Protein AF-A0A821L1R7-F1 (afdb_monomer_lite)

Sequence (124 aa):
DSHEFLNLVISLITDEIDAIKIQISEQLLSFKNEIVDPTTNNFQFCLATERCCEICGMSTIQKEIHTALLIHVTDDESKTSKNNSLADLLENYFASESMDGCFCDNCQSNQRKYIKYNLERLPR

Structure (mmCIF, N/CA/C/O backbone):
data_AF-A0A821L1R7-F1
#
_entry.id   AF-A0A821L1R7-F1
#
loop_
_atom_site.group_PDB
_atom_site.id
_atom_site.type_symbol
_atom_site.label_atom_id
_atom_site.label_alt_id
_atom_site.label_comp_id
_atom_site.label_asym_id
_atom_site.label_entity_id
_atom_site.label_seq_id
_atom_site.pdbx_PDB_ins_code
_atom_site.Cartn_x
_atom_site.Cartn_y
_atom_site.Cartn_z
_atom_site.occupancy
_atom_site.B_iso_or_equiv
_atom_site.auth_seq_id
_atom_site.auth_comp_id
_atom_site.auth_asym_id
_atom_site.auth_atom_id
_atom_site.pdbx_PDB_model_num
ATOM 1 N N . ASP A 1 1 ? -19.814 0.795 60.934 1.00 92.19 1 ASP A N 1
ATOM 2 C CA . ASP A 1 1 ? -19.138 2.097 61.088 1.00 92.19 1 ASP A CA 1
ATOM 3 C C . ASP A 1 1 ? -19.554 2.987 59.910 1.00 92.19 1 ASP A C 1
ATOM 5 O O . ASP A 1 1 ? -19.654 2.475 58.801 1.00 92.19 1 ASP A O 1
ATOM 9 N N . SER A 1 2 ? -19.898 4.264 60.114 1.00 90.81 2 SER A N 1
ATOM 10 C CA . SER A 1 2 ? -20.340 5.145 59.013 1.00 90.81 2 SER A CA 1
ATOM 11 C C . SER A 1 2 ? -19.225 5.447 58.006 1.00 90.81 2 SER A C 1
ATOM 13 O O . SER A 1 2 ? -19.510 5.662 56.829 1.00 90.81 2 SER A O 1
ATOM 15 N N . HIS A 1 3 ? -17.963 5.408 58.437 1.00 90.94 3 HIS A N 1
ATOM 16 C CA . HIS A 1 3 ? -16.800 5.564 57.569 1.00 90.94 3 HIS A CA 1
ATOM 17 C C . HIS A 1 3 ? -16.607 4.341 56.661 1.00 90.94 3 HIS A C 1
ATOM 19 O O . HIS A 1 3 ? -16.354 4.475 55.467 1.00 90.94 3 HIS A O 1
ATOM 25 N N . GLU A 1 4 ? -16.797 3.139 57.205 1.00 94.94 4 GLU A N 1
ATOM 26 C CA . GLU A 1 4 ? -16.753 1.885 56.443 1.00 94.94 4 GLU A CA 1
ATOM 27 C C . GLU A 1 4 ? -17.859 1.830 55.379 1.00 94.94 4 GLU A C 1
ATOM 29 O O . GLU A 1 4 ? -17.601 1.477 54.230 1.00 94.94 4 GLU A O 1
ATOM 34 N N . PHE A 1 5 ? -19.070 2.274 55.729 1.00 95.69 5 PHE A N 1
ATOM 35 C CA . PHE A 1 5 ? -20.176 2.381 54.778 1.00 95.69 5 PHE A CA 1
ATOM 36 C C . PHE A 1 5 ? -19.889 3.390 53.656 1.00 95.69 5 PHE A C 1
ATOM 38 O O . PHE A 1 5 ? -20.129 3.091 52.489 1.00 95.69 5 PHE A O 1
ATOM 45 N N . LEU A 1 6 ? -19.334 4.563 53.981 1.00 96.25 6 LEU A N 1
ATOM 46 C CA . LEU A 1 6 ? -18.967 5.564 52.975 1.00 96.25 6 LEU A CA 1
ATOM 47 C C . LEU A 1 6 ? -17.908 5.029 51.999 1.00 96.25 6 LEU A C 1
ATOM 49 O O . LEU A 1 6 ? -18.050 5.204 50.791 1.00 96.25 6 LEU A O 1
ATOM 53 N N . ASN A 1 7 ? -16.883 4.341 52.507 1.00 94.88 7 ASN A N 1
ATOM 54 C CA . ASN A 1 7 ? -15.845 3.739 51.669 1.00 94.88 7 ASN A CA 1
ATOM 55 C C . ASN A 1 7 ? -16.409 2.650 50.749 1.00 94.88 7 ASN A C 1
ATOM 57 O O . ASN A 1 7 ? -16.034 2.586 49.579 1.00 94.88 7 ASN A O 1
ATOM 61 N N . LEU A 1 8 ? -17.352 1.843 51.245 1.00 95.88 8 LEU A N 1
ATOM 62 C CA . LEU A 1 8 ? -18.051 0.852 50.428 1.00 95.88 8 LEU A CA 1
ATOM 63 C C . LEU A 1 8 ? -18.845 1.515 49.293 1.00 95.88 8 LEU A C 1
ATOM 65 O O . LEU A 1 8 ? -18.749 1.089 48.147 1.00 95.88 8 LEU A O 1
ATOM 69 N N . VAL A 1 9 ? -19.589 2.585 49.587 1.00 96.00 9 VAL A N 1
ATOM 70 C CA . VAL A 1 9 ? -20.372 3.317 48.578 1.00 96.00 9 VAL A CA 1
ATOM 71 C C . VAL A 1 9 ? -19.467 3.951 47.516 1.00 96.00 9 VAL A C 1
ATOM 73 O O . VAL A 1 9 ? -19.765 3.855 46.329 1.00 96.00 9 VAL A O 1
ATOM 76 N N . ILE A 1 10 ? -18.344 4.555 47.915 1.00 95.94 10 ILE A N 1
ATOM 77 C CA . ILE A 1 10 ? -17.373 5.139 46.974 1.00 95.94 10 ILE A CA 1
ATOM 78 C C . ILE A 1 10 ? -16.765 4.060 46.069 1.00 95.94 10 ILE A C 1
ATOM 80 O O . ILE A 1 10 ? -16.630 4.291 44.867 1.00 95.94 10 ILE A O 1
ATOM 84 N N . SER A 1 11 ? -16.435 2.885 46.619 1.00 95.38 11 SER A N 1
ATOM 85 C CA . SER A 1 11 ? -15.930 1.753 45.832 1.00 95.38 11 SER A CA 1
ATOM 86 C C . SER A 1 11 ? -16.938 1.333 44.765 1.00 95.38 11 SER A C 1
ATOM 88 O O . SER A 1 11 ? -16.588 1.278 43.594 1.00 95.38 11 SER A O 1
ATOM 90 N N . LEU A 1 12 ? -18.204 1.138 45.147 1.00 95.81 12 LEU A N 1
ATOM 91 C CA . LEU A 1 12 ? -19.260 0.714 44.223 1.00 95.81 12 LEU A CA 1
ATOM 92 C C . LEU A 1 12 ? -19.493 1.728 43.094 1.00 95.81 12 LEU A C 1
ATOM 94 O O . LEU A 1 12 ? -19.616 1.343 41.936 1.00 95.81 12 LEU A O 1
ATOM 98 N N . ILE A 1 13 ? -19.496 3.027 43.413 1.00 96.00 13 ILE A N 1
ATOM 99 C CA . ILE A 1 13 ? -19.619 4.092 42.405 1.00 96.00 13 ILE A CA 1
ATOM 100 C C . ILE A 1 13 ? -18.418 4.078 41.451 1.00 96.00 13 ILE A C 1
ATOM 102 O O . ILE A 1 13 ? -18.573 4.285 40.249 1.00 96.00 13 ILE A O 1
ATOM 106 N N . THR A 1 14 ? -17.214 3.847 41.975 1.00 94.62 14 THR A N 1
ATOM 107 C CA . THR A 1 14 ? -15.995 3.801 41.158 1.00 94.62 14 THR A CA 1
ATOM 108 C C . THR A 1 14 ? -16.028 2.610 40.202 1.00 94.62 14 THR A C 1
ATOM 110 O O . THR A 1 14 ? -15.771 2.786 39.011 1.00 94.62 14 THR A O 1
ATOM 113 N N . ASP A 1 15 ? -16.438 1.441 40.695 1.00 95.31 15 ASP A N 1
ATOM 114 C CA . ASP A 1 15 ? -16.573 0.222 39.896 1.00 95.31 15 ASP A CA 1
ATOM 115 C C . ASP A 1 15 ? -17.612 0.396 38.772 1.00 95.31 15 ASP A C 1
ATOM 117 O O . ASP A 1 15 ? -17.364 0.011 37.627 1.00 95.31 15 ASP A O 1
ATOM 121 N N . GLU A 1 16 ? -18.752 1.037 39.058 1.00 95.12 16 GLU A N 1
ATOM 122 C CA . GLU A 1 16 ? -19.764 1.360 38.042 1.00 95.12 16 GLU A CA 1
ATOM 123 C C . GLU A 1 16 ? -19.230 2.328 36.978 1.00 95.12 16 GLU A C 1
ATOM 125 O O . GLU A 1 16 ? -19.435 2.117 35.779 1.00 95.12 16 GLU A O 1
ATOM 130 N N . ILE A 1 17 ? -18.511 3.377 37.391 1.00 93.62 17 ILE A N 1
ATOM 131 C CA . ILE A 1 17 ? -17.902 4.339 36.464 1.00 93.62 17 ILE A CA 1
ATOM 132 C C . ILE A 1 17 ? -16.883 3.643 35.556 1.00 93.62 17 ILE A C 1
ATOM 134 O O . ILE A 1 17 ? -16.844 3.914 34.352 1.00 93.62 17 ILE A O 1
ATOM 138 N N . ASP A 1 18 ? -16.058 2.753 36.102 1.00 94.44 18 ASP A N 1
ATOM 139 C CA . ASP A 1 18 ? -15.041 2.048 35.326 1.00 94.44 18 ASP A CA 1
ATOM 140 C C . ASP A 1 18 ? -15.655 1.023 34.365 1.00 94.44 18 ASP A C 1
ATOM 142 O O . ASP A 1 18 ? -15.228 0.947 33.210 1.00 94.44 18 ASP A O 1
ATOM 146 N N . ALA A 1 19 ? -16.728 0.333 34.761 1.00 93.81 19 ALA A N 1
ATOM 147 C CA . ALA A 1 19 ? -17.494 -0.523 33.856 1.00 93.81 19 ALA A CA 1
ATOM 148 C C . ALA A 1 19 ? -18.062 0.264 32.657 1.00 93.81 19 ALA A C 1
ATOM 150 O O . ALA A 1 19 ? -17.959 -0.184 31.512 1.00 93.81 19 ALA A O 1
ATOM 151 N N . ILE A 1 20 ? -18.593 1.471 32.893 1.00 93.62 20 ILE A N 1
ATOM 152 C CA . ILE A 1 20 ? -19.093 2.353 31.826 1.00 93.62 20 ILE A CA 1
ATOM 153 C C . ILE A 1 20 ? -17.955 2.790 30.890 1.00 93.62 20 ILE A C 1
ATOM 155 O O . ILE A 1 20 ? -18.117 2.764 29.668 1.00 93.62 20 ILE A O 1
ATOM 159 N N . LYS A 1 21 ? -16.782 3.162 31.423 1.00 91.56 21 LYS A N 1
ATOM 160 C CA . LYS A 1 21 ? -15.618 3.536 30.593 1.00 91.56 21 LYS A CA 1
ATOM 161 C C . LYS A 1 21 ? -15.152 2.389 29.699 1.00 91.56 21 LYS A C 1
ATOM 163 O O . LYS A 1 21 ? -14.791 2.633 28.544 1.00 91.56 21 LYS A O 1
ATOM 168 N N . ILE A 1 22 ? -15.151 1.161 30.221 1.00 94.12 22 ILE A N 1
ATOM 169 C CA . ILE A 1 22 ? -14.794 -0.038 29.455 1.00 94.12 22 ILE A CA 1
ATOM 170 C C . ILE A 1 22 ? -15.785 -0.223 28.304 1.00 94.12 22 ILE A C 1
ATOM 172 O O . ILE A 1 22 ? -15.356 -0.288 27.155 1.00 94.12 22 ILE A O 1
ATOM 176 N N . GLN A 1 23 ? -17.093 -0.178 28.578 1.00 93.00 23 GLN A N 1
ATOM 177 C CA . GLN A 1 23 ? -18.125 -0.308 27.542 1.00 93.00 23 GLN A CA 1
ATOM 178 C C . GLN A 1 23 ? -18.010 0.761 26.447 1.00 93.00 23 GLN A C 1
ATOM 180 O O . GLN A 1 23 ? -18.105 0.445 25.263 1.00 93.00 23 GLN A O 1
ATOM 185 N N . ILE A 1 24 ? -17.764 2.024 26.814 1.00 90.38 24 ILE A N 1
ATOM 186 C CA . ILE A 1 24 ? -17.550 3.106 25.838 1.00 90.38 24 ILE A CA 1
ATOM 187 C C . ILE A 1 24 ? -16.316 2.818 24.976 1.00 90.38 24 ILE A C 1
ATOM 189 O O . ILE A 1 24 ? -16.352 3.000 23.760 1.00 90.38 24 ILE A O 1
ATOM 193 N N . SER A 1 25 ? -15.224 2.356 25.586 1.00 88.44 25 SER A N 1
ATOM 194 C CA . SER A 1 25 ? -13.984 2.043 24.869 1.00 88.44 25 SER A CA 1
ATOM 195 C C . SER A 1 25 ? -14.171 0.880 23.891 1.00 88.44 25 SER A C 1
ATOM 197 O O . SER A 1 25 ? -13.707 0.954 22.754 1.00 88.44 25 SER A O 1
ATOM 199 N N . GLU A 1 26 ? -14.893 -0.163 24.303 1.00 86.88 26 GLU A N 1
ATOM 200 C CA . GLU A 1 26 ? -15.245 -1.309 23.461 1.00 86.88 26 GLU A CA 1
ATOM 201 C C . GLU A 1 26 ? -16.135 -0.900 22.283 1.00 86.88 26 GLU A C 1
ATOM 203 O O . GLU A 1 26 ? -15.864 -1.299 21.150 1.00 86.88 26 GLU A O 1
ATOM 208 N N . GLN A 1 27 ? -17.136 -0.045 22.512 1.00 82.88 27 GLN A N 1
ATOM 209 C CA . GLN A 1 27 ? -17.972 0.498 21.439 1.00 82.88 27 GLN A CA 1
ATOM 210 C C . GLN A 1 27 ? -17.169 1.381 20.479 1.00 82.88 27 GLN A C 1
ATOM 212 O O . GLN A 1 27 ? -17.328 1.281 19.270 1.00 82.88 27 GLN A O 1
ATOM 217 N N . LEU A 1 28 ? -16.265 2.229 20.972 1.00 79.94 28 LEU A N 1
ATOM 218 C CA . LEU A 1 28 ? -15.406 3.040 20.101 1.00 79.94 28 LEU A CA 1
ATOM 219 C C . LEU A 1 28 ? -14.465 2.174 19.253 1.00 79.94 28 LEU A C 1
ATOM 221 O O . LEU A 1 28 ? -14.223 2.487 18.087 1.00 79.94 28 LEU A O 1
ATOM 225 N N . LEU A 1 29 ? -13.956 1.075 19.814 1.00 76.00 29 LEU A N 1
ATOM 226 C CA . LEU A 1 29 ? -13.177 0.079 19.079 1.00 76.00 29 LEU A CA 1
ATOM 227 C C . LEU A 1 29 ? -14.027 -0.638 18.025 1.00 76.00 29 LEU A C 1
ATOM 229 O O . LEU A 1 29 ? -13.559 -0.802 16.898 1.00 76.00 29 LEU A O 1
ATOM 233 N N . SER A 1 30 ? -15.267 -1.023 18.347 1.00 69.25 30 SER A N 1
ATOM 234 C CA . SER A 1 30 ? -16.175 -1.636 17.374 1.00 69.25 30 SER A CA 1
ATOM 235 C C . SER A 1 30 ? -16.527 -0.656 16.260 1.00 69.25 30 SER A C 1
ATOM 237 O O . SER A 1 30 ? -16.388 -1.011 15.098 1.00 69.25 30 SER A O 1
ATOM 239 N N . PHE A 1 31 ? -16.845 0.600 16.583 1.00 66.12 31 PHE A N 1
ATOM 240 C CA . PHE A 1 31 ? -17.067 1.656 15.596 1.00 66.12 31 PHE A CA 1
ATOM 241 C C . PHE A 1 31 ? -15.836 1.889 14.725 1.00 66.12 31 PHE A C 1
ATOM 243 O O . PHE A 1 31 ? -15.973 2.030 13.520 1.00 66.12 31 PHE A O 1
ATOM 250 N N . LYS A 1 32 ? -14.623 1.888 15.280 1.00 63.69 32 LYS A N 1
ATOM 251 C CA . LYS A 1 32 ? -13.394 2.021 14.484 1.00 63.69 32 LYS A CA 1
ATOM 252 C C . LYS A 1 32 ? -13.160 0.822 13.554 1.00 63.69 32 LYS A C 1
ATOM 254 O O . LYS A 1 32 ? -12.591 0.998 12.483 1.00 63.69 32 LYS A O 1
ATOM 259 N N . ASN A 1 33 ? -13.585 -0.375 13.956 1.00 58.97 33 ASN A N 1
ATOM 260 C CA . ASN A 1 33 ? -13.476 -1.587 13.142 1.00 58.97 33 ASN A CA 1
ATOM 261 C C . ASN A 1 33 ? -14.608 -1.705 12.100 1.00 58.97 33 ASN A C 1
ATOM 263 O O . ASN A 1 33 ? -14.388 -2.259 11.026 1.00 58.97 33 ASN A O 1
ATOM 267 N N . GLU A 1 34 ? -15.804 -1.189 12.400 1.00 54.97 34 GLU A N 1
ATOM 268 C CA . GLU A 1 34 ? -16.975 -1.163 11.510 1.00 54.97 34 GLU A CA 1
ATOM 269 C C . GLU A 1 34 ? -16.948 0.016 10.533 1.00 54.97 34 GLU A C 1
ATOM 271 O O . GLU A 1 34 ? -17.388 -0.118 9.390 1.00 54.97 34 GLU A O 1
ATOM 276 N N . ILE A 1 35 ? -16.357 1.146 10.932 1.00 53.00 35 ILE A N 1
ATOM 277 C CA . ILE A 1 35 ? -15.906 2.202 10.026 1.00 53.00 35 ILE A CA 1
ATOM 278 C C . ILE A 1 35 ? -14.636 1.674 9.358 1.00 53.00 35 ILE A C 1
ATOM 280 O O . ILE A 1 35 ? -13.516 2.121 9.601 1.00 53.00 35 ILE A O 1
ATOM 284 N N . VAL A 1 36 ? -14.828 0.698 8.473 1.00 57.62 36 VAL A N 1
ATOM 285 C CA . VAL A 1 36 ? -13.939 0.531 7.336 1.00 57.62 36 VAL A CA 1
ATOM 286 C C . VAL A 1 36 ? -13.967 1.883 6.648 1.00 57.62 36 VAL A C 1
ATOM 288 O O . VAL A 1 36 ? -14.979 2.236 6.042 1.00 57.62 36 VAL A O 1
ATOM 291 N N . ASP A 1 37 ? -12.908 2.671 6.829 1.00 64.81 37 ASP A N 1
ATOM 292 C CA . ASP A 1 37 ? -12.797 3.985 6.219 1.00 64.81 37 ASP A CA 1
ATOM 293 C C . ASP A 1 37 ? -13.173 3.821 4.733 1.00 64.81 37 ASP A C 1
ATOM 295 O O . ASP A 1 37 ? -12.495 3.070 4.017 1.00 64.81 37 ASP A O 1
ATOM 299 N N . PRO A 1 38 ? -14.279 4.428 4.257 1.00 63.94 38 PRO A N 1
ATOM 300 C CA . PRO A 1 38 ? -14.732 4.265 2.881 1.00 63.94 38 PRO A CA 1
ATOM 301 C C . PRO A 1 38 ? -13.607 4.574 1.896 1.00 63.94 38 PRO A C 1
ATOM 303 O O . PRO A 1 38 ? -13.554 4.000 0.809 1.00 63.94 38 PRO A O 1
ATOM 306 N N . THR A 1 39 ? -12.677 5.433 2.310 1.00 65.94 39 THR A N 1
ATOM 307 C CA . THR A 1 39 ? -11.479 5.779 1.567 1.00 65.94 39 THR A CA 1
ATOM 308 C C . THR A 1 39 ? -10.516 4.596 1.435 1.00 65.94 39 THR A C 1
ATOM 310 O O . THR A 1 39 ? -10.079 4.288 0.326 1.00 65.94 39 THR A O 1
ATOM 313 N N . THR A 1 40 ? -10.253 3.865 2.526 1.00 69.88 40 THR A N 1
ATOM 314 C CA . THR A 1 40 ? -9.461 2.621 2.492 1.00 69.88 40 THR A CA 1
ATOM 315 C C . THR A 1 40 ? -10.107 1.516 1.660 1.00 69.88 40 THR A C 1
ATOM 317 O O . THR A 1 40 ? -9.415 0.832 0.916 1.00 69.88 40 THR A O 1
ATOM 320 N N . ASN A 1 41 ? -11.430 1.339 1.723 1.00 68.69 41 ASN A N 1
ATOM 321 C CA . ASN A 1 41 ? -12.060 0.212 1.029 1.00 68.69 41 ASN A CA 1
ATOM 322 C C . ASN A 1 41 ? -12.247 0.446 -0.474 1.00 68.69 41 ASN A C 1
ATOM 324 O O . ASN A 1 41 ? -12.246 -0.512 -1.245 1.00 68.69 41 ASN A O 1
ATOM 328 N N . ASN A 1 42 ? -12.457 1.703 -0.879 1.00 76.69 42 ASN A N 1
ATOM 329 C CA . ASN A 1 42 ? -12.754 2.027 -2.272 1.00 76.69 42 ASN A CA 1
ATOM 330 C C . ASN A 1 42 ? -11.522 2.493 -3.051 1.00 76.69 42 ASN A C 1
ATOM 332 O O . ASN A 1 42 ? -11.415 2.136 -4.214 1.00 76.69 42 ASN A O 1
ATOM 336 N N . PHE A 1 43 ? -10.585 3.230 -2.441 1.00 83.00 43 PHE A N 1
ATOM 337 C CA . PHE A 1 43 ? -9.506 3.891 -3.193 1.00 83.00 43 PHE A CA 1
ATOM 338 C C . PHE A 1 43 ? -8.102 3.350 -2.919 1.00 83.00 43 PHE A C 1
ATOM 340 O O . PHE A 1 43 ? -7.179 3.703 -3.649 1.00 83.00 43 PHE A O 1
ATOM 347 N N . GLN A 1 44 ? -7.904 2.502 -1.904 1.00 88.50 44 GLN A N 1
ATOM 348 C CA . GLN A 1 44 ? -6.577 1.937 -1.658 1.00 88.50 44 GLN A CA 1
ATOM 349 C C . GLN A 1 44 ? -6.260 0.759 -2.569 1.00 88.50 44 GLN A C 1
ATOM 351 O O . GLN A 1 44 ? -7.073 -0.140 -2.788 1.00 88.50 44 GLN A O 1
AT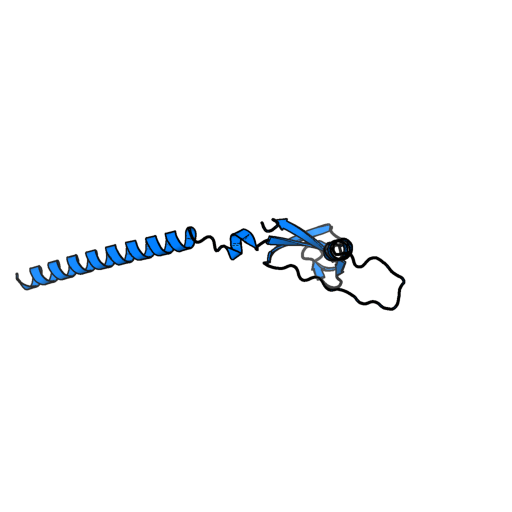OM 356 N N . PHE A 1 45 ? -5.013 0.738 -3.019 1.00 90.31 45 PHE A N 1
ATOM 357 C CA . PHE A 1 45 ? -4.420 -0.343 -3.783 1.00 90.31 45 PHE A CA 1
ATOM 358 C C . PHE A 1 45 ? -3.038 -0.688 -3.227 1.00 90.31 45 PHE A C 1
ATOM 360 O O . PHE A 1 45 ? -2.428 0.099 -2.502 1.00 90.31 45 PHE A O 1
ATOM 367 N N . CYS A 1 46 ? -2.558 -1.889 -3.543 1.00 91.81 46 CYS A N 1
ATOM 368 C CA . CYS A 1 46 ? -1.242 -2.363 -3.118 1.00 91.81 46 CYS A CA 1
ATOM 369 C C . CYS A 1 46 ? -0.293 -2.377 -4.316 1.00 91.81 46 CYS A C 1
ATOM 371 O O . CYS A 1 46 ? -0.533 -3.108 -5.284 1.00 91.81 46 CYS A O 1
ATOM 373 N N . LEU A 1 47 ? 0.779 -1.589 -4.234 1.00 93.38 47 LEU A N 1
ATOM 374 C CA . LEU A 1 47 ? 1.869 -1.570 -5.202 1.00 93.38 47 LEU A CA 1
ATOM 375 C C . LEU A 1 47 ? 3.052 -2.362 -4.637 1.00 93.38 47 LEU A C 1
ATOM 377 O O . LEU A 1 47 ? 3.633 -1.995 -3.614 1.00 93.38 47 LEU A O 1
ATOM 381 N N . ALA A 1 48 ? 3.415 -3.452 -5.304 1.00 93.94 48 ALA A N 1
ATOM 382 C CA . ALA A 1 48 ? 4.617 -4.214 -5.010 1.00 93.94 48 ALA A CA 1
ATOM 383 C C . ALA A 1 48 ? 5.768 -3.722 -5.891 1.00 93.94 48 ALA A C 1
ATOM 385 O O . ALA A 1 48 ? 5.712 -3.814 -7.115 1.00 93.94 48 ALA A O 1
ATOM 386 N N . THR A 1 49 ? 6.824 -3.225 -5.254 1.00 94.00 49 THR A N 1
ATOM 387 C CA . THR A 1 49 ? 8.090 -2.876 -5.898 1.00 94.00 49 THR A CA 1
ATOM 388 C C . THR A 1 49 ? 9.055 -4.037 -5.722 1.00 94.00 49 THR A C 1
ATOM 390 O O . THR A 1 49 ? 9.521 -4.307 -4.614 1.00 94.00 49 THR A O 1
ATOM 393 N N . GLU A 1 50 ? 9.357 -4.727 -6.812 1.00 93.62 50 GLU A N 1
ATOM 394 C CA . GLU A 1 50 ? 10.372 -5.769 -6.855 1.00 93.62 50 GLU A CA 1
ATOM 395 C C . GLU A 1 50 ? 11.702 -5.160 -7.298 1.00 93.62 50 GLU A C 1
ATOM 397 O O . GLU A 1 50 ? 11.777 -4.508 -8.337 1.00 93.62 50 GLU A O 1
ATOM 402 N N . ARG A 1 51 ? 12.759 -5.375 -6.513 1.00 92.50 51 ARG A N 1
ATOM 403 C CA . ARG A 1 51 ? 14.133 -5.003 -6.861 1.00 92.50 51 ARG A CA 1
ATOM 404 C C . ARG A 1 51 ? 14.969 -6.259 -6.942 1.00 92.50 51 ARG A C 1
ATOM 406 O O . ARG A 1 51 ? 15.125 -6.945 -5.937 1.00 92.50 51 ARG A O 1
ATOM 413 N N . CYS A 1 52 ? 15.557 -6.538 -8.091 1.00 93.06 52 CYS A N 1
ATOM 414 C CA . CYS A 1 52 ? 16.335 -7.752 -8.274 1.00 93.06 52 CYS A CA 1
ATOM 415 C C . CYS A 1 52 ? 17.731 -7.457 -8.803 1.00 93.06 52 CYS A C 1
ATOM 417 O O . CYS A 1 52 ? 17.916 -6.635 -9.695 1.00 93.06 52 CYS A O 1
ATOM 419 N N . CYS A 1 53 ? 18.720 -8.127 -8.220 1.00 92.19 53 CYS A N 1
ATOM 420 C CA . CYS A 1 53 ? 20.107 -8.035 -8.647 1.00 92.19 53 CYS A CA 1
ATOM 421 C C . CYS A 1 53 ? 20.315 -8.719 -10.000 1.00 92.19 53 CYS A C 1
ATOM 423 O O . CYS A 1 53 ? 20.037 -9.908 -10.134 1.00 92.19 53 CYS A O 1
ATOM 425 N N . GLU A 1 54 ? 20.889 -8.004 -10.968 1.00 92.00 54 GLU A N 1
ATOM 426 C CA . GLU A 1 54 ? 21.158 -8.558 -12.302 1.00 92.00 54 GLU A CA 1
ATOM 427 C C . GLU A 1 54 ? 22.219 -9.669 -12.293 1.00 92.00 54 GLU A C 1
ATOM 429 O O . GLU A 1 54 ? 22.222 -10.522 -13.175 1.00 92.00 54 GLU A O 1
ATOM 434 N N . ILE A 1 55 ? 23.108 -9.692 -11.291 1.00 91.50 55 ILE A N 1
ATOM 435 C CA . ILE A 1 55 ? 24.183 -10.691 -11.204 1.00 91.50 55 ILE A CA 1
AT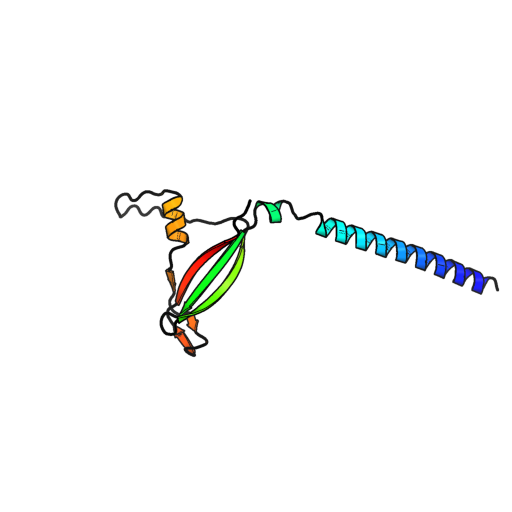OM 436 C C . ILE A 1 55 ? 23.715 -11.974 -10.518 1.00 91.50 55 ILE A C 1
ATOM 438 O O . ILE A 1 55 ? 23.907 -13.065 -11.047 1.00 91.50 55 ILE A O 1
ATOM 442 N N . CYS A 1 56 ? 23.155 -11.867 -9.309 1.00 90.88 56 CYS A N 1
ATOM 443 C CA . CYS A 1 56 ? 22.818 -13.045 -8.505 1.00 90.88 56 CYS A CA 1
ATOM 444 C C . CYS A 1 56 ? 21.340 -13.444 -8.569 1.00 90.88 56 CYS A C 1
ATOM 446 O O . CYS A 1 56 ? 20.976 -14.464 -7.991 1.00 90.88 56 CYS A O 1
ATOM 448 N N . GLY A 1 57 ? 20.489 -12.646 -9.220 1.00 89.75 57 GLY A N 1
ATOM 449 C CA . GLY A 1 57 ? 19.057 -12.921 -9.363 1.00 89.75 57 GLY A CA 1
ATOM 450 C C . GLY A 1 57 ? 18.256 -12.828 -8.063 1.00 89.75 57 GLY A C 1
ATOM 451 O O . GLY A 1 57 ? 17.084 -13.190 -8.039 1.00 89.75 57 GLY A O 1
ATOM 452 N N . MET A 1 58 ? 18.866 -12.373 -6.964 1.00 90.94 58 MET A N 1
ATOM 453 C CA . MET A 1 58 ? 18.161 -12.220 -5.697 1.00 90.94 58 MET A CA 1
ATOM 454 C C . MET A 1 58 ? 17.232 -11.009 -5.765 1.00 90.94 58 MET A C 1
ATOM 456 O O . MET A 1 58 ? 17.697 -9.891 -6.016 1.00 90.94 58 MET A O 1
ATOM 460 N N . SER A 1 59 ? 15.944 -11.240 -5.506 1.00 91.25 59 SER A N 1
ATOM 461 C CA . SER A 1 59 ? 14.918 -10.206 -5.485 1.00 91.25 59 SER A CA 1
ATOM 462 C C . SER A 1 59 ? 14.463 -9.864 -4.068 1.00 91.25 59 SER A C 1
ATOM 464 O O . SER A 1 59 ? 14.391 -10.711 -3.178 1.00 91.25 59 SER A O 1
ATOM 466 N N . THR A 1 60 ? 14.168 -8.586 -3.853 1.00 90.06 60 THR A N 1
ATOM 467 C CA . THR A 1 60 ? 13.484 -8.081 -2.666 1.00 90.06 60 THR A CA 1
ATOM 468 C C . THR A 1 60 ? 12.188 -7.416 -3.098 1.00 90.06 60 THR A C 1
ATOM 470 O O . THR A 1 60 ? 12.161 -6.657 -4.065 1.00 90.06 60 THR A O 1
ATOM 473 N N . ILE A 1 61 ? 11.100 -7.717 -2.393 1.00 92.88 61 ILE A N 1
ATOM 474 C CA . ILE A 1 61 ? 9.774 -7.177 -2.693 1.00 92.88 61 ILE A CA 1
ATOM 475 C C . ILE A 1 61 ? 9.353 -6.281 -1.536 1.00 92.88 61 ILE A C 1
ATOM 477 O O . ILE A 1 61 ? 9.284 -6.721 -0.390 1.00 92.88 61 ILE A O 1
ATOM 481 N N . GLN A 1 62 ? 9.060 -5.025 -1.849 1.00 92.44 62 GLN A N 1
ATOM 482 C CA . GLN A 1 62 ? 8.505 -4.048 -0.922 1.00 92.44 62 GLN A CA 1
ATOM 483 C C . GLN A 1 62 ? 7.063 -3.756 -1.323 1.00 92.44 62 GLN A C 1
ATOM 485 O O . GLN A 1 62 ? 6.798 -3.464 -2.485 1.00 92.44 62 GLN A O 1
ATOM 490 N N . LYS A 1 63 ? 6.133 -3.839 -0.370 1.00 92.62 63 LYS A N 1
ATOM 491 C CA . LYS A 1 63 ? 4.706 -3.597 -0.607 1.00 92.62 63 LYS A CA 1
ATOM 492 C C . LYS A 1 63 ? 4.285 -2.292 0.037 1.00 92.62 63 LYS A C 1
ATOM 494 O O . LYS A 1 63 ? 4.573 -2.070 1.211 1.00 92.62 63 LYS A O 1
ATOM 499 N N . GLU A 1 64 ? 3.584 -1.465 -0.721 1.00 90.12 64 GLU A N 1
ATOM 500 C CA . GLU A 1 64 ? 3.141 -0.150 -0.277 1.00 90.12 64 GLU A CA 1
ATOM 501 C C . GLU A 1 64 ? 1.669 0.063 -0.616 1.00 90.12 64 GLU A C 1
ATOM 503 O O . GLU A 1 64 ? 1.196 -0.332 -1.685 1.00 90.12 64 GLU A O 1
ATOM 508 N N . ILE A 1 65 ? 0.943 0.687 0.312 1.00 89.44 65 ILE A N 1
ATOM 509 C CA . ILE A 1 65 ? -0.460 1.046 0.123 1.00 89.44 65 ILE A CA 1
ATOM 510 C C . ILE A 1 65 ? -0.529 2.472 -0.408 1.00 89.44 65 ILE A C 1
ATOM 512 O O . ILE A 1 65 ? -0.015 3.397 0.217 1.00 89.44 65 ILE A O 1
ATOM 516 N N . HIS A 1 66 ? -1.205 2.636 -1.539 1.00 88.31 66 HIS A N 1
ATOM 517 C CA . HIS A 1 66 ? -1.369 3.912 -2.226 1.00 88.31 66 HIS A CA 1
ATOM 518 C C . HIS A 1 66 ? -2.852 4.184 -2.476 1.00 88.31 66 HIS A C 1
ATOM 520 O O . HIS A 1 66 ? -3.656 3.258 -2.556 1.00 88.31 66 HIS A O 1
ATOM 526 N N . THR A 1 67 ? -3.220 5.459 -2.587 1.00 88.12 67 THR A N 1
ATOM 527 C CA . THR A 1 67 ? -4.584 5.904 -2.942 1.00 88.12 67 THR A CA 1
ATOM 528 C C . THR A 1 67 ? -4.662 6.533 -4.331 1.00 88.12 67 THR A C 1
ATOM 530 O O . THR A 1 67 ? -5.754 6.753 -4.849 1.00 88.12 67 THR A O 1
ATOM 533 N N . ALA A 1 68 ? -3.514 6.821 -4.948 1.00 88.12 68 ALA A N 1
ATOM 534 C CA . ALA A 1 68 ? -3.411 7.344 -6.303 1.00 88.12 68 ALA A CA 1
ATOM 535 C C . ALA A 1 68 ? -2.122 6.849 -6.974 1.00 88.12 68 ALA A C 1
ATOM 537 O O . ALA A 1 68 ? -1.106 6.660 -6.304 1.00 88.12 68 ALA A O 1
ATOM 538 N N . LEU A 1 69 ? -2.166 6.662 -8.295 1.00 89.19 69 LEU A N 1
ATOM 539 C CA . LEU A 1 69 ? -0.993 6.389 -9.122 1.00 89.19 69 LEU A CA 1
ATOM 540 C C . LEU A 1 69 ? -0.590 7.679 -9.841 1.00 89.19 69 LEU A C 1
ATOM 542 O O . LEU A 1 69 ? -1.392 8.255 -10.577 1.00 89.19 69 LEU A O 1
ATOM 546 N N . LEU A 1 70 ? 0.637 8.141 -9.616 1.00 87.81 70 LEU A N 1
ATOM 547 C CA . LEU A 1 70 ? 1.171 9.336 -10.265 1.00 87.81 70 LEU A CA 1
ATOM 548 C C . LEU A 1 70 ? 1.935 8.920 -11.521 1.00 87.81 70 LEU A C 1
ATOM 550 O O . LEU A 1 70 ? 2.945 8.229 -11.427 1.00 87.81 70 LEU A O 1
ATOM 554 N N . ILE A 1 71 ? 1.448 9.339 -12.687 1.00 84.94 71 ILE A N 1
ATOM 555 C CA . ILE A 1 71 ? 2.041 9.011 -13.984 1.00 84.94 71 ILE A CA 1
ATOM 556 C C . ILE A 1 71 ? 2.558 10.301 -14.613 1.00 84.94 71 ILE A C 1
ATOM 558 O O . ILE A 1 71 ? 1.803 11.258 -14.793 1.00 84.94 71 ILE A O 1
ATOM 562 N N . HIS A 1 72 ? 3.847 10.330 -14.939 1.00 80.19 72 HIS A N 1
ATOM 563 C CA . HIS A 1 72 ? 4.460 11.467 -15.612 1.00 80.19 72 HIS A CA 1
ATOM 564 C C . HIS A 1 72 ? 4.219 11.383 -17.118 1.00 80.19 72 HIS A C 1
ATOM 566 O O . HIS A 1 72 ? 4.506 10.368 -17.748 1.00 80.19 72 HIS A O 1
ATOM 572 N N . VAL A 1 73 ? 3.703 12.468 -17.692 1.00 80.00 73 VAL A N 1
ATOM 573 C CA . VAL A 1 73 ? 3.575 12.629 -19.141 1.00 80.00 73 VAL A CA 1
ATOM 574 C C . VAL A 1 73 ? 4.830 13.347 -19.627 1.00 80.00 73 VAL A C 1
ATOM 576 O O . VAL A 1 73 ? 5.105 14.465 -19.195 1.00 80.00 73 VAL A O 1
ATOM 579 N N . THR A 1 74 ? 5.628 12.687 -20.463 1.00 67.38 74 THR A N 1
ATOM 580 C CA . THR A 1 74 ? 6.835 13.272 -21.060 1.00 67.38 74 THR A CA 1
ATOM 581 C C . THR A 1 74 ? 6.493 13.916 -22.400 1.00 67.38 74 THR A C 1
ATOM 583 O O . THR A 1 74 ? 6.191 13.211 -23.363 1.00 67.38 74 THR A O 1
ATOM 586 N N . ASP A 1 75 ? 6.579 15.243 -22.477 1.00 60.12 75 ASP A N 1
ATOM 587 C CA . ASP A 1 75 ? 6.476 15.999 -23.731 1.00 60.12 75 ASP A CA 1
ATOM 588 C C . ASP A 1 75 ? 7.840 16.017 -24.446 1.00 60.12 75 ASP A C 1
ATOM 590 O O . ASP A 1 75 ? 8.525 17.036 -24.510 1.00 60.12 75 ASP A O 1
ATOM 594 N N . ASP A 1 76 ? 8.286 14.867 -24.957 1.00 56.12 76 ASP A N 1
ATOM 595 C CA . ASP A 1 76 ? 9.503 14.81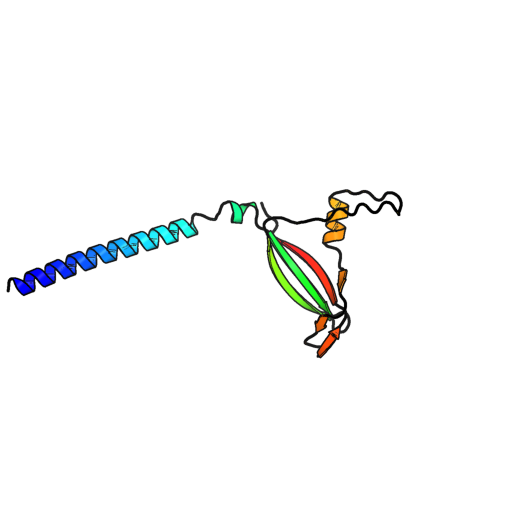0 -25.772 1.00 56.12 76 ASP A CA 1
ATOM 596 C C . ASP A 1 76 ? 9.200 15.284 -27.207 1.00 56.12 76 ASP A C 1
ATOM 598 O O . ASP A 1 76 ? 8.797 14.511 -28.077 1.00 56.12 76 ASP A O 1
ATOM 602 N N . GLU A 1 77 ? 9.449 16.567 -27.491 1.00 53.41 77 GLU A N 1
ATOM 603 C CA . GLU A 1 77 ? 9.283 17.184 -28.824 1.00 53.41 77 GLU A CA 1
ATOM 604 C C . GLU A 1 77 ? 10.217 16.610 -29.917 1.00 53.41 77 GLU A C 1
ATOM 606 O O . GLU A 1 77 ? 10.133 17.003 -31.081 1.00 53.41 77 GLU A O 1
ATOM 611 N N . SER A 1 78 ? 11.127 15.682 -29.594 1.00 51.50 78 SER A N 1
ATOM 612 C CA . SER A 1 78 ? 12.255 15.336 -30.476 1.00 51.50 78 SER A CA 1
ATOM 613 C C . SER A 1 78 ? 12.191 13.981 -31.189 1.00 51.50 78 SER A C 1
ATOM 615 O O . SER A 1 78 ? 13.069 13.701 -32.009 1.00 51.50 78 SER A O 1
ATOM 617 N N . LYS A 1 79 ? 11.163 13.144 -30.985 1.00 48.88 79 LYS A N 1
ATOM 618 C CA . LYS A 1 79 ? 10.993 11.901 -31.766 1.00 48.88 79 LYS A CA 1
ATOM 619 C C . LYS A 1 79 ? 9.522 11.604 -32.047 1.00 48.88 79 LYS A C 1
ATOM 621 O O . LYS A 1 79 ? 8.8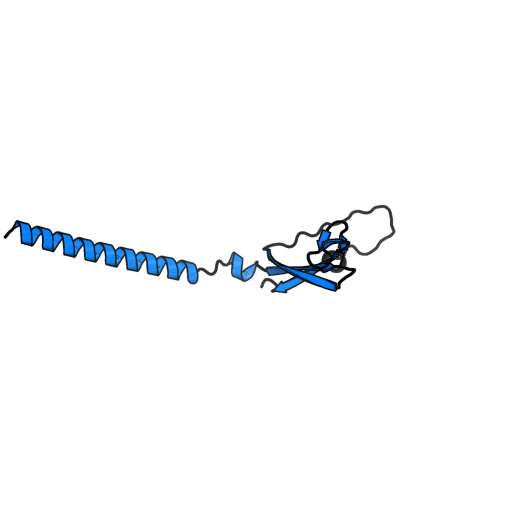13 11.097 -31.193 1.00 48.88 79 LYS A O 1
ATOM 626 N N . THR A 1 80 ? 9.104 11.901 -33.280 1.00 42.50 80 THR A N 1
ATOM 627 C CA . THR A 1 80 ? 7.987 11.284 -34.026 1.00 42.50 80 THR A CA 1
ATOM 628 C C . THR A 1 80 ? 7.003 10.445 -33.202 1.00 42.50 80 THR A C 1
ATOM 630 O O . THR A 1 80 ? 7.253 9.266 -32.955 1.00 42.50 80 THR A O 1
ATOM 633 N N . SER A 1 81 ? 5.865 11.059 -32.867 1.00 54.41 81 SER A N 1
ATOM 634 C CA . SER A 1 81 ? 4.534 10.443 -32.777 1.00 54.41 81 SER A CA 1
ATOM 635 C C . SER A 1 81 ? 4.509 8.966 -32.358 1.00 54.41 81 SER A C 1
ATOM 637 O O . SER A 1 81 ? 4.385 8.068 -33.197 1.00 54.41 81 SER A O 1
ATOM 639 N N . LYS A 1 82 ? 4.556 8.705 -31.055 1.00 54.38 82 LYS A N 1
ATOM 640 C CA . LYS A 1 82 ? 3.972 7.484 -30.498 1.00 54.38 82 LYS A CA 1
ATOM 641 C C . LYS A 1 82 ? 2.866 7.896 -29.549 1.00 54.38 82 LYS A C 1
ATOM 643 O O . LYS A 1 82 ? 2.997 8.875 -28.830 1.00 54.38 82 LYS A O 1
ATOM 648 N N . ASN A 1 83 ? 1.742 7.210 -29.676 1.00 57.62 83 ASN A N 1
ATOM 649 C CA . ASN A 1 83 ? 0.505 7.498 -28.977 1.00 57.62 83 ASN A CA 1
ATOM 650 C C . ASN A 1 83 ? 0.768 7.720 -27.480 1.00 57.62 83 ASN A C 1
ATOM 652 O O . ASN A 1 83 ? 1.306 6.853 -26.807 1.00 57.62 83 ASN A O 1
ATOM 656 N N . ASN A 1 84 ? 0.366 8.880 -26.962 1.00 69.62 84 ASN A N 1
ATOM 657 C CA . ASN A 1 84 ? 0.330 9.152 -25.525 1.00 69.62 84 ASN A CA 1
ATOM 658 C C . ASN A 1 84 ? -0.979 8.601 -24.943 1.00 69.62 84 ASN A C 1
ATOM 660 O O . ASN A 1 84 ? -1.740 9.332 -24.305 1.00 69.62 84 ASN A O 1
ATOM 664 N N . SER A 1 85 ? -1.328 7.346 -25.248 1.00 85.06 85 SER A N 1
ATOM 665 C CA . SER A 1 85 ? -2.514 6.760 -24.632 1.00 85.06 85 SER A CA 1
ATOM 66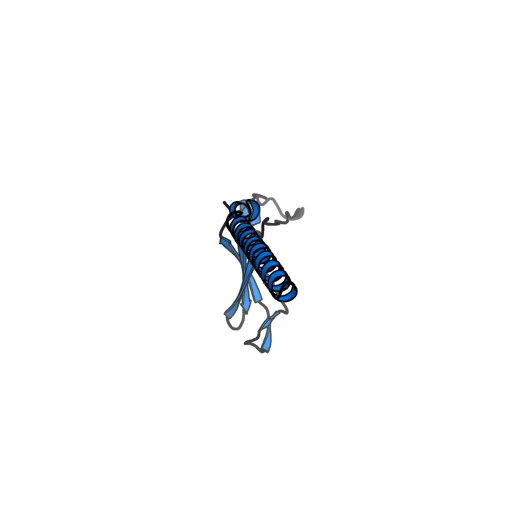6 C C . SER A 1 85 ? -2.220 6.456 -23.164 1.00 85.06 85 SER A C 1
ATOM 668 O O . SER A 1 85 ? -1.080 6.201 -22.777 1.00 85.06 85 SER A O 1
ATOM 670 N N . LEU A 1 86 ? -3.259 6.457 -22.327 1.00 85.12 86 LEU A N 1
ATOM 671 C CA . LEU A 1 86 ? -3.113 6.049 -20.929 1.00 85.12 86 LEU A CA 1
ATOM 672 C C . LEU A 1 86 ? -2.533 4.628 -20.816 1.00 85.12 86 LEU A C 1
ATOM 674 O O . LEU A 1 86 ? -1.794 4.353 -19.879 1.00 85.12 86 LEU A O 1
ATOM 678 N N . ALA A 1 87 ? -2.839 3.749 -21.776 1.00 88.06 87 ALA A N 1
ATOM 679 C CA . ALA A 1 87 ? -2.284 2.401 -21.819 1.00 88.06 87 ALA A CA 1
ATOM 680 C C . ALA A 1 87 ? -0.763 2.427 -22.025 1.00 88.06 87 ALA A C 1
ATOM 682 O O . ALA A 1 87 ? -0.053 1.801 -21.248 1.00 88.06 87 ALA A O 1
ATOM 683 N N . ASP A 1 88 ? -0.265 3.217 -22.980 1.00 85.31 88 ASP A N 1
ATOM 684 C CA . ASP A 1 88 ? 1.176 3.350 -23.239 1.00 85.31 88 ASP A CA 1
ATOM 685 C C . ASP A 1 88 ? 1.913 3.927 -22.016 1.00 85.31 88 ASP A C 1
ATOM 687 O O . ASP A 1 88 ? 2.992 3.470 -21.639 1.00 85.31 88 ASP A O 1
ATOM 691 N N . LEU A 1 89 ? 1.304 4.909 -21.343 1.00 86.81 89 LEU A N 1
ATOM 692 C CA . LEU A 1 89 ? 1.866 5.505 -20.131 1.00 86.81 89 LEU A CA 1
ATOM 693 C C . LEU A 1 89 ? 1.903 4.519 -18.951 1.00 86.81 89 LEU A C 1
ATOM 695 O O . LEU A 1 89 ? 2.870 4.506 -18.190 1.00 86.81 89 LEU A O 1
ATOM 699 N N . LEU A 1 90 ? 0.872 3.683 -18.800 1.00 88.88 90 LEU A N 1
ATOM 700 C CA . LEU A 1 90 ? 0.837 2.630 -17.783 1.00 88.88 90 LEU A CA 1
ATOM 701 C C . LEU A 1 90 ? 1.839 1.514 -18.094 1.00 88.88 90 LEU A C 1
ATOM 703 O O . LEU A 1 90 ? 2.525 1.052 -17.186 1.00 88.88 90 LEU A O 1
ATOM 707 N N . GLU A 1 91 ? 1.958 1.098 -19.356 1.00 88.00 91 GLU A N 1
ATOM 708 C CA . GLU A 1 91 ? 2.953 0.107 -19.778 1.00 88.00 91 GLU A CA 1
ATOM 709 C C . GLU A 1 91 ? 4.371 0.580 -19.463 1.00 88.00 91 GLU A C 1
ATOM 711 O O . GLU A 1 91 ? 5.154 -0.184 -18.900 1.00 88.00 91 GLU A O 1
ATOM 716 N N . ASN A 1 92 ? 4.674 1.852 -19.734 1.00 86.19 92 ASN A N 1
ATOM 717 C CA . ASN A 1 92 ? 5.957 2.448 -19.374 1.00 86.19 92 ASN A CA 1
ATOM 718 C C . ASN A 1 92 ? 6.159 2.503 -17.854 1.00 86.19 92 ASN A C 1
ATOM 720 O O . ASN A 1 92 ? 7.236 2.164 -17.379 1.00 86.19 92 ASN A O 1
ATOM 724 N N . TYR A 1 93 ? 5.132 2.869 -17.080 1.00 87.62 93 TYR A N 1
ATOM 725 C CA . TYR A 1 93 ? 5.226 2.919 -15.616 1.00 87.62 93 TYR A CA 1
ATOM 726 C C . TYR A 1 93 ? 5.543 1.547 -14.993 1.00 87.62 93 TYR A C 1
ATOM 728 O O . TYR A 1 93 ? 6.307 1.451 -14.034 1.00 87.62 93 TYR A O 1
ATOM 736 N N . PHE A 1 94 ? 4.953 0.472 -15.522 1.00 89.69 94 PHE A N 1
ATOM 737 C CA . PHE A 1 94 ? 5.181 -0.895 -15.034 1.00 89.69 94 PHE A CA 1
ATOM 738 C C . PHE A 1 94 ? 6.341 -1.615 -15.734 1.00 89.69 94 PHE A C 1
ATOM 740 O O . PHE A 1 94 ? 6.625 -2.778 -15.416 1.00 89.69 94 PHE A O 1
ATOM 747 N N . ALA A 1 95 ? 7.015 -0.950 -16.674 1.00 87.69 95 ALA A N 1
ATOM 748 C CA . ALA A 1 95 ? 8.198 -1.487 -17.316 1.00 87.69 95 ALA A CA 1
ATOM 749 C C . ALA A 1 95 ? 9.323 -1.665 -16.290 1.00 87.69 95 ALA A C 1
ATOM 751 O O . ALA A 1 95 ? 9.433 -0.947 -15.298 1.00 87.69 95 ALA A O 1
ATOM 752 N N . SER A 1 96 ? 10.167 -2.667 -16.521 1.00 86.50 96 SER A N 1
ATOM 753 C CA . SER A 1 96 ? 11.346 -2.866 -15.690 1.00 86.50 96 SER A CA 1
ATOM 754 C C . SER A 1 96 ? 12.405 -1.818 -16.021 1.00 86.50 96 SER A C 1
ATOM 756 O O . SER A 1 96 ? 12.846 -1.748 -17.170 1.00 86.50 96 SER A O 1
ATOM 758 N N . GLU A 1 97 ? 12.869 -1.082 -15.020 1.00 88.56 97 GLU A N 1
ATOM 759 C CA . GLU A 1 97 ? 13.942 -0.097 -15.163 1.00 88.56 97 GLU A CA 1
ATOM 760 C C . GLU A 1 97 ? 15.213 -0.566 -14.456 1.00 88.56 97 GLU A C 1
ATOM 762 O O . GLU A 1 97 ? 15.162 -1.132 -13.364 1.00 88.56 97 GLU A O 1
ATOM 767 N N . SER A 1 98 ? 16.375 -0.330 -15.062 1.00 87.94 98 SER A N 1
ATOM 768 C CA . SER A 1 98 ? 17.664 -0.635 -14.442 1.00 87.94 98 SER A CA 1
ATOM 769 C C . SER A 1 98 ? 18.152 0.541 -13.599 1.00 87.94 98 SER A C 1
ATOM 771 O O . SER A 1 98 ? 18.302 1.650 -14.113 1.00 87.94 98 SER A O 1
ATOM 773 N N . MET A 1 99 ? 18.478 0.286 -12.336 1.00 88.12 99 MET A N 1
ATOM 774 C CA . MET A 1 99 ? 19.065 1.253 -11.417 1.00 88.12 99 MET A CA 1
ATOM 775 C C . MET A 1 99 ? 20.495 0.847 -11.059 1.00 88.12 99 MET A C 1
ATOM 777 O O . MET A 1 99 ? 20.754 -0.274 -10.610 1.00 88.12 99 MET A O 1
ATOM 781 N N . ASP A 1 100 ? 21.424 1.781 -11.239 1.00 88.94 100 ASP A N 1
ATOM 782 C CA . ASP A 1 100 ? 22.831 1.612 -10.887 1.00 88.94 100 ASP A CA 1
ATOM 783 C C . ASP A 1 100 ? 23.100 1.922 -9.406 1.00 88.94 100 ASP A C 1
ATOM 785 O O . ASP A 1 100 ? 22.401 2.709 -8.771 1.00 88.94 100 ASP A O 1
ATOM 789 N N . GLY A 1 101 ? 24.148 1.306 -8.849 1.00 84.31 101 GLY A N 1
ATOM 790 C CA . GLY A 1 101 ? 24.669 1.660 -7.524 1.00 84.31 101 GLY A CA 1
ATOM 791 C C . GLY A 1 101 ? 23.878 1.119 -6.327 1.00 84.31 101 GLY A C 1
ATOM 792 O O . GLY A 1 101 ? 24.072 1.592 -5.210 1.00 84.31 101 GLY A O 1
ATOM 793 N N . CYS A 1 102 ? 23.012 0.122 -6.517 1.00 85.38 102 CYS A N 1
ATOM 794 C CA . CYS A 1 102 ? 22.229 -0.464 -5.432 1.00 85.38 102 CYS A CA 1
ATOM 795 C C . CYS A 1 102 ? 23.008 -1.571 -4.708 1.00 85.38 102 CYS A C 1
ATOM 797 O O . CYS A 1 102 ? 23.391 -2.570 -5.317 1.00 85.38 102 CYS A O 1
ATOM 799 N N . PHE A 1 103 ? 23.172 -1.464 -3.389 1.00 88.56 103 PHE A N 1
ATOM 800 C CA . PHE A 1 103 ? 23.832 -2.510 -2.604 1.00 88.56 103 PHE A CA 1
ATOM 801 C C . PHE A 1 103 ? 23.055 -3.836 -2.650 1.00 88.56 103 PHE A C 1
ATOM 803 O O . PHE A 1 103 ? 21.830 -3.866 -2.490 1.00 88.56 103 PHE A O 1
ATOM 810 N N . CYS A 1 104 ? 23.752 -4.944 -2.896 1.00 88.94 104 CYS A N 1
ATOM 811 C CA . CYS A 1 104 ? 23.189 -6.290 -2.875 1.00 88.94 104 CYS A CA 1
ATOM 812 C C . CYS A 1 104 ? 23.772 -7.083 -1.703 1.00 88.94 104 CYS A C 1
ATOM 814 O O . CYS A 1 104 ? 24.964 -7.381 -1.702 1.00 88.94 104 CYS A O 1
ATOM 816 N N . ASP A 1 105 ? 22.920 -7.496 -0.763 1.00 88.81 105 ASP A N 1
ATOM 817 C CA . ASP A 1 105 ? 23.334 -8.227 0.444 1.00 88.81 105 ASP A CA 1
ATOM 818 C C . ASP A 1 105 ? 24.002 -9.575 0.132 1.00 88.81 105 ASP A C 1
ATOM 820 O O . ASP A 1 105 ? 24.873 -10.031 0.868 1.00 88.81 105 ASP A O 1
ATOM 824 N N . ASN A 1 106 ? 23.648 -10.204 -0.992 1.00 90.06 106 ASN A N 1
ATOM 825 C CA . ASN A 1 106 ? 24.254 -11.468 -1.410 1.00 90.06 106 ASN A CA 1
ATOM 826 C C . ASN A 1 106 ? 25.598 -11.275 -2.134 1.00 90.06 106 ASN A C 1
ATOM 828 O O . ASN A 1 106 ? 26.533 -12.039 -1.924 1.00 90.06 106 ASN A O 1
ATOM 832 N N . CYS A 1 107 ? 25.720 -10.241 -2.973 1.00 88.94 107 CYS A N 1
ATOM 833 C CA . CYS A 1 107 ? 26.972 -9.926 -3.673 1.00 88.94 107 CYS A CA 1
ATOM 834 C C . CYS A 1 107 ? 27.940 -9.082 -2.828 1.00 88.94 107 CYS A C 1
ATOM 836 O O . CYS A 1 107 ? 29.060 -8.836 -3.277 1.00 88.94 107 CYS A O 1
ATOM 838 N N . GLN A 1 108 ? 27.503 -8.595 -1.658 1.00 92.06 108 GLN A N 1
ATOM 839 C CA . GLN A 1 108 ? 28.265 -7.742 -0.734 1.00 92.06 108 GLN A CA 1
ATOM 840 C C . GLN A 1 108 ? 28.917 -6.531 -1.429 1.00 92.06 108 GLN A C 1
ATOM 842 O O . GLN A 1 108 ? 30.032 -6.119 -1.119 1.00 92.06 108 GLN A O 1
ATOM 847 N N . SER A 1 109 ? 28.236 -5.990 -2.439 1.00 91.31 109 SER A N 1
ATOM 848 C CA . SER A 1 109 ? 28.747 -4.934 -3.314 1.00 91.31 109 SER A CA 1
ATOM 849 C C . SER A 1 109 ? 27.604 -4.179 -3.988 1.00 91.31 109 SER A C 1
ATOM 851 O O . SER A 1 109 ? 26.461 -4.648 -4.027 1.00 91.31 109 SER A O 1
ATOM 853 N N . ASN A 1 110 ? 27.914 -2.996 -4.520 1.00 91.00 110 ASN A N 1
ATOM 854 C CA . ASN A 1 110 ? 26.973 -2.216 -5.315 1.00 91.00 110 ASN A CA 1
ATOM 855 C C . ASN A 1 110 ? 26.823 -2.843 -6.693 1.00 91.00 110 ASN A C 1
ATOM 857 O O . ASN A 1 110 ? 27.803 -3.006 -7.417 1.00 91.00 110 ASN A O 1
ATOM 861 N N . GLN A 1 111 ? 25.588 -3.183 -7.031 1.00 90.56 111 GLN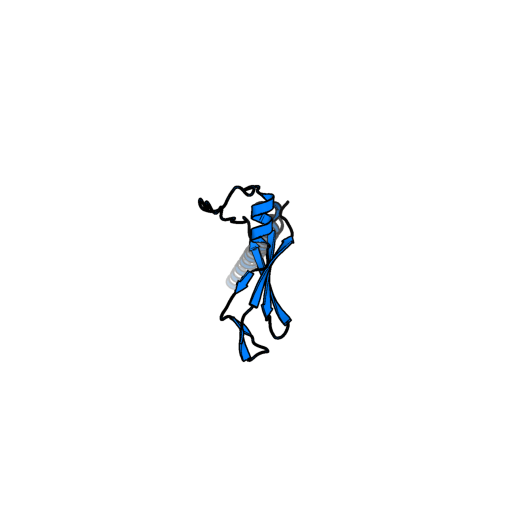 A N 1
ATOM 862 C CA . GLN A 1 111 ? 25.229 -3.839 -8.272 1.00 90.56 111 GLN A CA 1
ATOM 863 C C . GLN A 1 111 ? 24.140 -3.059 -8.990 1.00 90.56 111 GLN A C 1
ATOM 865 O O . GLN A 1 111 ? 23.405 -2.266 -8.391 1.00 90.56 111 GLN A O 1
ATOM 870 N N . ARG A 1 112 ? 24.031 -3.317 -10.290 1.00 90.00 112 ARG A N 1
ATOM 871 C CA . ARG A 1 112 ? 22.861 -2.919 -11.057 1.00 90.00 112 ARG A CA 1
ATOM 872 C C . ARG A 1 112 ? 21.686 -3.811 -10.659 1.00 90.00 112 ARG A C 1
ATOM 874 O O . ARG A 1 112 ? 21.835 -5.030 -10.512 1.00 90.00 112 ARG A O 1
ATOM 881 N N . LYS A 1 113 ? 20.529 -3.197 -10.431 1.00 91.56 113 LYS A N 1
ATOM 882 C CA . LYS A 1 113 ? 19.285 -3.905 -10.130 1.00 91.56 113 LYS A CA 1
ATOM 883 C C . LYS A 1 113 ? 18.211 -3.503 -11.121 1.00 91.56 113 LYS A C 1
ATOM 885 O O . LYS A 1 113 ? 18.091 -2.319 -11.416 1.00 91.56 113 LYS A O 1
ATOM 890 N N . TYR A 1 114 ? 17.393 -4.452 -11.555 1.00 91.88 114 TYR A N 1
ATOM 891 C CA . TYR A 1 114 ? 16.138 -4.108 -12.205 1.00 91.88 114 TYR A CA 1
ATOM 892 C C . TYR A 1 114 ? 15.065 -3.858 -11.146 1.00 91.88 114 TYR A C 1
ATOM 894 O O . TYR A 1 114 ? 14.977 -4.574 -10.143 1.00 91.88 114 TYR A O 1
ATOM 902 N N . ILE A 1 115 ? 14.270 -2.820 -11.363 1.00 91.44 115 ILE A N 1
ATOM 903 C CA . ILE A 1 115 ? 13.128 -2.442 -10.543 1.00 91.44 115 ILE A CA 1
ATOM 904 C C . ILE A 1 115 ? 11.883 -2.650 -11.381 1.00 91.44 115 ILE A C 1
ATOM 906 O O . ILE A 1 115 ? 11.830 -2.219 -12.529 1.00 91.44 115 ILE A O 1
ATOM 910 N N . LYS A 1 116 ? 10.888 -3.319 -10.810 1.00 92.69 116 LYS A N 1
ATOM 911 C CA . LYS A 1 116 ? 9.594 -3.522 -11.444 1.00 92.69 116 LYS A CA 1
ATOM 912 C C . LYS A 1 116 ? 8.482 -3.223 -10.455 1.00 92.69 116 LYS A C 1
ATOM 914 O O . LYS A 1 116 ? 8.518 -3.678 -9.312 1.00 92.69 116 LYS A O 1
ATOM 919 N N . TYR A 1 117 ? 7.474 -2.505 -10.923 1.00 92.62 117 TYR A N 1
ATOM 920 C CA . TYR A 1 117 ? 6.258 -2.241 -10.172 1.00 92.62 117 TYR A CA 1
ATOM 921 C C . TYR A 1 117 ? 5.167 -3.227 -10.592 1.00 92.62 117 TYR A C 1
ATOM 923 O O . TYR A 1 117 ? 4.991 -3.505 -11.776 1.00 92.62 117 TYR A O 1
ATOM 931 N N . ASN A 1 118 ? 4.428 -3.767 -9.628 1.00 92.00 118 ASN A N 1
ATOM 932 C CA . ASN A 1 118 ? 3.298 -4.656 -9.874 1.00 92.00 118 ASN A CA 1
ATOM 933 C C . ASN A 1 118 ? 2.113 -4.240 -8.995 1.00 92.00 118 ASN A C 1
ATOM 935 O O . ASN A 1 118 ? 2.265 -4.047 -7.789 1.00 92.00 118 ASN A O 1
ATOM 939 N N . LEU A 1 119 ? 0.921 -4.136 -9.580 1.00 90.81 119 LEU A N 1
ATOM 940 C CA . LEU A 1 119 ? -0.316 -3.929 -8.826 1.00 90.81 119 LEU A CA 1
ATOM 941 C C . LEU A 1 119 ? -0.820 -5.279 -8.305 1.00 90.81 119 LEU A C 1
ATOM 943 O O . LEU A 1 119 ? -1.300 -6.104 -9.078 1.00 90.81 119 LEU A O 1
ATOM 947 N N . GLU A 1 120 ? -0.711 -5.517 -6.998 1.00 87.50 120 GLU A N 1
ATOM 948 C CA . GLU A 1 120 ? -1.170 -6.777 -6.387 1.00 87.50 120 GLU A CA 1
ATOM 949 C C . GLU A 1 120 ? -2.670 -6.773 -6.088 1.00 87.50 120 GLU A C 1
ATOM 951 O O . GLU A 1 120 ? -3.335 -7.806 -6.144 1.00 87.50 120 GLU A O 1
ATOM 956 N N . ARG A 1 121 ? -3.204 -5.602 -5.741 1.00 82.56 121 ARG A N 1
ATOM 957 C CA . ARG A 1 121 ? -4.621 -5.400 -5.450 1.00 82.56 121 ARG A CA 1
ATOM 958 C C . ARG A 1 121 ? -5.034 -4.069 -6.033 1.00 82.56 121 ARG A C 1
ATOM 960 O O . ARG A 1 121 ? -4.445 -3.063 -5.659 1.00 82.56 121 ARG A O 1
ATOM 967 N N . LEU A 1 122 ? -6.044 -4.079 -6.895 1.00 84.12 122 LEU A N 1
ATOM 968 C CA . LEU A 1 122 ? -6.673 -2.870 -7.414 1.00 84.12 122 LEU A CA 1
ATOM 969 C C . LEU A 1 122 ? -7.681 -2.306 -6.400 1.00 84.12 122 LEU A C 1
ATOM 971 O O . LEU A 1 122 ? -8.249 -3.080 -5.615 1.00 84.12 122 LEU A O 1
ATOM 975 N N . PRO A 1 123 ? -7.909 -0.983 -6.416 1.00 85.38 123 PRO A N 1
ATOM 976 C CA . PRO A 1 123 ? -9.046 -0.404 -5.722 1.00 85.38 123 PRO A CA 1
ATOM 977 C C . PRO A 1 123 ? -10.356 -0.859 -6.387 1.00 85.38 123 PRO A C 1
ATOM 979 O O . PRO A 1 123 ? -10.341 -1.485 -7.451 1.00 85.38 123 PRO A O 1
ATOM 982 N N . ARG A 1 124 ? -11.479 -0.590 -5.722 1.00 79.50 124 ARG A N 1
ATOM 983 C CA . ARG A 1 124 ? -12.820 -0.940 -6.207 1.00 79.50 124 ARG A CA 1
ATOM 984 C C . ARG A 1 124 ? -13.208 -0.096 -7.416 1.00 79.50 124 ARG A C 1
ATOM 986 O O . ARG A 1 124 ? -13.888 -0.664 -8.296 1.00 79.50 124 ARG A O 1
#

Foldseek 3Di:
DVVVVVVVVVVVVVVVVVVVVVVVVVVVVVVVVVPPPCLVQAQKFKKWKWKAFPPPRDIDIDIDIDRDDDFDDDPPPPDDDDDPDPVVRVCVQQDWDWDWQCQDPVVRGTGIITIGMDTPGGGD

InterPro domains:
  IPR028881 PAN2, UCH domain [PF13423] (23-123)
  IPR028889 Ubiquitin specific protease UPS, catalytic domain [PS50235] (1-124)
  IPR038765 Papain-like cysteine peptidase superfamily [SSF54001] (1-124)

Organism: NCBI:txid392032

Secondary structure (DSSP, 8-state):
-HHHHHHHHHHHHHHHHHHHHHHHHHHHHHHHHH---HHHHHH-EEEEEEEEETTT--EEEEEEEES---------TTS------HHHHHHHHTS-EEEEEEEETTTTEEEEEEEEEEEEE---

pLDDT: mean 84.2, std 12.73, range [42.5, 96.25]

Radius of gyration: 28.35 Å; chains: 1; bounding box: 49×30×95 Å